Protein AF-A0A132TJV3-F1 (afdb_monomer)

Nearest PDB structures (foldseek):
  6ghc-assembly1_A  TM=5.822E-01  e=3.121E-03  Escherichia coli K-12

Foldseek 3Di:
DDDDDDDDDDPVVPVVCVVVVVPDDDLCQLADQDPVQVVVQCVVLVQWFPQCPQHNTHGFPDKAQLQPSVRGPGRDHNLRIHRHDPVLRCCLPPDPVNVVVSVVSVVVD

Sequence (109 aa):
MRKKPKKEIKPWRIDILKE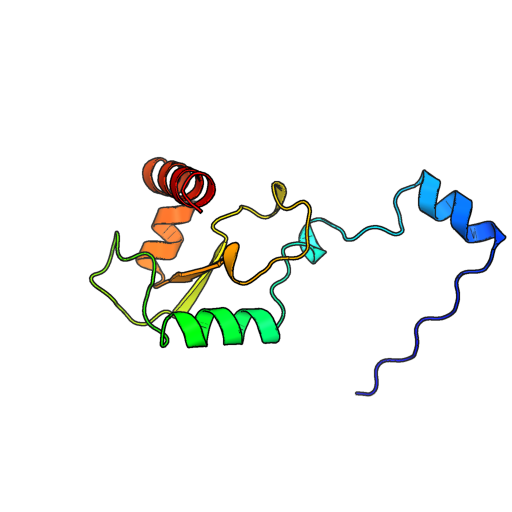HKRGGLTQRQMGDISDKVRKEVHARSGGICEVRIRCHGSPAVQQAHITGRPHLNHKTTADDLRDSCLACHNWLDETPEGIRYKRQLKEGA

Mean predicted aligned error: 7.43 Å

Radius of gyration: 17.78 Å; Cα contacts (8 Å, |Δi|>4): 134; chains: 1; bounding box: 26×33×54 Å

pLDDT: mean 87.55, std 11.04, range [45.59, 97.19]

Solvent-accessible surface area (backbone atoms only — not comparable to full-atom values): 6404 Å² total; per-residue (Å²): 134,86,79,77,79,81,78,83,79,57,75,87,50,51,60,60,30,58,75,70,55,70,78,60,78,50,60,72,60,21,53,41,78,47,72,67,39,54,49,51,32,36,63,75,42,73,45,24,20,66,70,51,80,71,44,94,52,48,63,34,79,45,72,37,63,49,58,49,48,93,76,55,90,53,65,56,50,46,87,38,40,39,31,14,25,68,66,40,39,49,39,40,73,75,33,75,66,27,48,51,49,34,52,50,63,63,76,76,108

Secondary structure (DSSP, 8-state):
-PPPPPPPPPHHHHHHHHHTTTTSPPHHHHT---HHHHHHHHHHHTTB-S--SSSSSPBP-EEEESS-GGG-SS---STTEEEE-HHHHHHHHH-HHHHHHHHHHHH--

Organism: NCBI:txid483937

Structure (mmCIF, N/CA/C/O backbone):
data_AF-A0A132TJV3-F1
#
_entry.id   AF-A0A132TJV3-F1
#
loop_
_atom_site.group_PDB
_atom_site.id
_atom_site.type_symbol
_atom_site.label_atom_id
_atom_site.label_alt_id
_atom_site.label_comp_id
_atom_site.label_asym_id
_atom_site.label_entity_id
_atom_site.label_seq_id
_atom_site.pdbx_PDB_ins_code
_atom_site.Cartn_x
_atom_site.Cartn_y
_atom_site.Cartn_z
_atom_site.occupancy
_atom_site.B_iso_or_equiv
_atom_site.auth_seq_id
_atom_site.auth_comp_id
_atom_site.auth_asym_id
_atom_site.auth_atom_id
_atom_site.pdbx_PDB_model_num
ATOM 1 N N . MET A 1 1 ? -8.453 -17.082 18.841 1.00 49.06 1 MET A N 1
ATOM 2 C CA . MET A 1 1 ? -8.285 -16.294 20.090 1.00 49.06 1 MET A CA 1
ATOM 3 C C . MET A 1 1 ? -9.370 -15.225 20.178 1.00 49.06 1 MET A C 1
ATOM 5 O O . MET A 1 1 ? -9.417 -14.354 19.318 1.00 49.06 1 MET A O 1
ATOM 9 N N . ARG A 1 2 ? -10.255 -15.278 21.183 1.00 58.56 2 ARG A N 1
ATOM 10 C CA . ARG A 1 2 ? -11.221 -14.197 21.459 1.00 58.56 2 ARG A CA 1
ATOM 11 C C . ARG A 1 2 ? -10.460 -12.971 21.981 1.00 58.56 2 ARG A C 1
ATOM 13 O O . ARG A 1 2 ? -9.764 -13.071 22.989 1.00 58.56 2 ARG A O 1
ATOM 20 N N . LYS A 1 3 ? -10.555 -11.827 21.294 1.00 61.22 3 LYS A N 1
ATOM 21 C CA . LYS A 1 3 ? -9.974 -10.564 21.779 1.00 61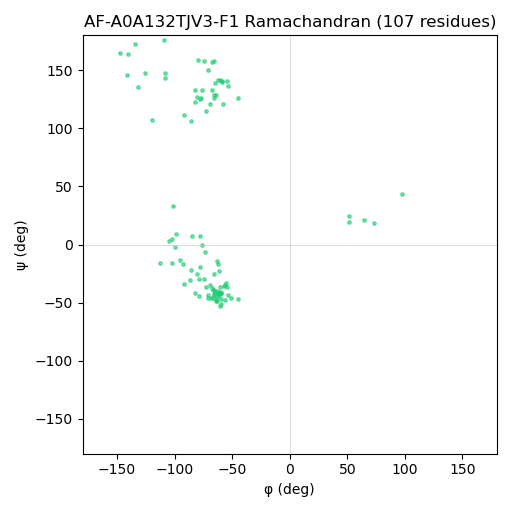.22 3 LYS A CA 1
ATOM 22 C C . LYS A 1 3 ? -10.726 -10.143 23.046 1.00 61.22 3 LYS A C 1
ATOM 24 O O . LYS A 1 3 ? -11.951 -10.066 23.022 1.00 61.22 3 LYS A O 1
ATOM 29 N N . LYS A 1 4 ? -10.005 -9.898 24.148 1.00 67.06 4 LYS A N 1
ATOM 30 C CA . LYS A 1 4 ? -10.607 -9.367 25.381 1.00 67.06 4 LYS A CA 1
ATOM 31 C C . LYS A 1 4 ? -11.269 -8.011 25.083 1.00 67.06 4 LYS A C 1
ATOM 33 O O . LYS A 1 4 ? -10.685 -7.225 24.330 1.00 67.06 4 LYS A O 1
ATOM 38 N N . PRO A 1 5 ? -12.450 -7.727 25.656 1.00 73.62 5 PRO A N 1
ATOM 39 C CA . PRO A 1 5 ? -13.098 -6.433 25.490 1.00 73.62 5 PRO A CA 1
ATOM 40 C C . PRO A 1 5 ? -12.194 -5.322 26.035 1.00 73.62 5 PRO A C 1
ATOM 42 O O . PRO A 1 5 ? -11.498 -5.501 27.041 1.00 73.62 5 PRO A O 1
ATOM 45 N N . LYS A 1 6 ? -12.169 -4.177 25.346 1.00 74.62 6 LYS A N 1
ATOM 46 C CA . LYS A 1 6 ? -11.453 -2.995 25.836 1.00 74.62 6 LYS A CA 1
ATOM 47 C C . LYS A 1 6 ? -12.127 -2.532 27.128 1.00 74.62 6 LYS A C 1
ATOM 49 O O . LYS A 1 6 ? -13.340 -2.366 27.152 1.00 74.62 6 LYS A O 1
ATOM 54 N N . LYS A 1 7 ? -11.341 -2.338 28.191 1.00 80.94 7 LYS A N 1
ATOM 55 C CA . LYS A 1 7 ? -11.836 -1.749 29.443 1.00 80.94 7 LYS A CA 1
ATOM 56 C C . LYS A 1 7 ? -12.263 -0.305 29.183 1.00 80.94 7 LYS A C 1
ATOM 58 O O . LYS A 1 7 ? -11.548 0.414 28.484 1.00 80.94 7 LYS A O 1
ATOM 63 N N . GLU A 1 8 ? -13.386 0.103 29.763 1.00 82.38 8 GLU A N 1
ATOM 64 C CA . GLU A 1 8 ? -13.837 1.492 29.711 1.00 82.38 8 GLU A CA 1
ATOM 65 C C . GLU A 1 8 ? -12.796 2.434 30.326 1.00 82.38 8 GLU A C 1
ATOM 67 O O . GLU A 1 8 ? -12.119 2.116 31.313 1.00 82.38 8 GLU A O 1
ATOM 72 N N . ILE A 1 9 ? -12.634 3.597 29.697 1.00 82.62 9 ILE A N 1
ATOM 73 C CA . ILE A 1 9 ? -11.708 4.629 30.153 1.00 82.62 9 ILE A CA 1
ATOM 74 C C . ILE A 1 9 ? -12.374 5.356 31.320 1.00 82.62 9 ILE A C 1
ATOM 76 O O . ILE A 1 9 ? -13.478 5.872 31.183 1.00 82.62 9 ILE A O 1
ATOM 80 N N . LYS A 1 10 ? -11.695 5.414 32.469 1.00 87.62 10 LYS A N 1
ATOM 81 C CA . LYS A 1 10 ? -12.192 6.160 33.632 1.00 87.62 10 LYS A CA 1
ATOM 82 C C . LYS A 1 10 ? -12.317 7.657 33.290 1.00 87.62 10 LYS A C 1
ATOM 84 O O . LYS A 1 10 ? -11.396 8.174 32.656 1.00 87.62 10 LYS A O 1
ATOM 89 N N . PRO A 1 11 ? -13.360 8.367 33.760 1.00 85.12 11 PRO A N 1
ATOM 90 C CA . PRO A 1 11 ? -13.624 9.763 33.388 1.00 85.12 11 PRO A CA 1
ATOM 91 C C . PRO A 1 11 ? -12.423 10.708 33.547 1.00 85.12 11 PRO A C 1
ATOM 93 O O . PRO A 1 11 ? -12.054 11.391 32.600 1.00 85.12 11 PRO A O 1
ATOM 96 N N . TRP A 1 12 ? -11.713 10.644 34.681 1.00 83.44 12 TRP A N 1
ATOM 97 C CA . TRP A 1 12 ? -10.527 11.473 34.970 1.00 83.44 12 TRP A CA 1
ATOM 98 C C . TRP A 1 12 ? -9.336 11.248 34.026 1.00 83.44 12 TRP A C 1
ATOM 100 O O . TRP A 1 12 ? -8.383 12.020 34.010 1.00 83.44 12 TRP A O 1
ATOM 110 N N . ARG A 1 13 ? -9.351 10.161 33.252 1.00 80.44 13 ARG A N 1
ATOM 111 C CA . ARG A 1 13 ? -8.285 9.818 32.309 1.00 80.44 13 ARG A CA 1
ATOM 112 C C . ARG A 1 13 ? -8.556 10.367 30.907 1.00 80.44 13 ARG A C 1
ATOM 114 O O . ARG A 1 13 ? -7.629 10.403 30.102 1.00 80.44 13 ARG A O 1
ATOM 121 N N . ILE A 1 14 ? -9.791 10.768 30.602 1.00 81.31 14 ILE A N 1
ATOM 122 C CA . ILE A 1 14 ? -10.190 11.239 29.269 1.00 81.31 14 ILE A CA 1
ATOM 123 C C . ILE A 1 14 ? -9.434 12.521 28.915 1.00 81.31 14 ILE A C 1
ATOM 125 O O . ILE A 1 14 ? -8.811 12.577 27.854 1.00 81.31 14 ILE A O 1
ATOM 129 N N . ASP A 1 15 ? -9.407 13.493 29.826 1.00 79.44 15 ASP A N 1
ATOM 130 C CA . ASP A 1 15 ? -8.768 14.792 29.588 1.00 79.44 15 ASP A CA 1
ATOM 131 C C . ASP A 1 15 ? -7.249 14.660 29.427 1.00 79.44 15 ASP A C 1
ATOM 133 O O . ASP A 1 15 ? -6.688 15.150 28.449 1.00 79.44 15 ASP A O 1
ATOM 137 N N . ILE A 1 16 ? -6.605 13.854 30.278 1.00 79.00 16 ILE A N 1
ATOM 138 C CA . ILE A 1 16 ? -5.168 13.537 30.185 1.00 79.00 16 ILE A CA 1
ATOM 139 C C . ILE A 1 16 ? -4.826 12.862 28.843 1.00 79.00 16 ILE A C 1
ATOM 141 O O . ILE A 1 16 ? -3.802 13.140 28.215 1.00 79.00 16 ILE A O 1
ATOM 145 N N . LEU A 1 17 ? -5.667 11.931 28.373 1.00 75.00 17 LEU A N 1
ATOM 146 C CA . LEU A 1 17 ? -5.451 11.259 27.085 1.00 75.00 17 LEU A CA 1
ATOM 147 C C . LEU A 1 17 ? -5.654 12.205 25.899 1.00 75.00 17 LEU A C 1
ATOM 149 O O . LEU A 1 17 ? -4.954 12.062 24.892 1.00 75.00 17 LEU A O 1
ATOM 153 N N . LYS A 1 18 ? -6.600 13.140 26.014 1.00 74.94 18 LYS A N 1
ATOM 154 C CA . LYS A 1 18 ? -6.890 14.159 25.005 1.00 74.94 18 LYS A CA 1
ATOM 155 C C . LYS A 1 18 ? -5.735 15.155 24.890 1.00 74.94 18 LYS A C 1
ATOM 157 O O . LYS A 1 18 ? -5.267 15.392 23.780 1.00 74.94 18 LYS A O 1
ATOM 162 N N . GLU A 1 19 ? -5.218 15.635 26.019 1.00 77.75 19 GLU A N 1
ATOM 163 C CA . GLU A 1 19 ? -4.077 16.556 26.102 1.00 77.75 19 GLU A CA 1
ATOM 164 C C . GLU A 1 19 ? -2.811 15.962 25.465 1.00 77.75 19 GLU A C 1
ATOM 166 O O . GLU A 1 19 ? -2.181 16.579 24.608 1.00 77.75 19 GLU A O 1
ATOM 171 N N . HIS A 1 20 ? -2.489 14.703 25.776 1.00 76.00 20 HIS A N 1
ATOM 172 C CA . HIS A 1 20 ? -1.324 14.022 25.202 1.00 76.00 20 HIS A CA 1
ATOM 173 C C . HIS A 1 20 ? -1.575 13.367 23.830 1.00 76.00 20 HIS A C 1
ATOM 175 O O . HIS A 1 20 ? -0.721 12.615 23.355 1.00 76.00 20 HIS A O 1
ATOM 181 N N . LYS A 1 21 ? -2.744 13.579 23.202 1.00 68.06 21 LYS A N 1
ATOM 182 C CA . LYS A 1 21 ? -3.160 12.930 21.938 1.00 68.06 21 LYS A CA 1
ATOM 183 C C . LYS A 1 21 ? -3.041 11.392 21.950 1.00 68.06 21 LYS A C 1
ATOM 185 O O . LYS A 1 21 ? -2.957 10.750 20.905 1.00 68.06 21 LYS A O 1
ATOM 190 N N . ARG A 1 22 ? -3.081 10.771 23.134 1.00 70.00 22 ARG A N 1
ATOM 191 C CA . ARG A 1 22 ? -2.875 9.324 23.355 1.00 70.00 22 ARG A CA 1
ATOM 192 C C . ARG A 1 22 ? -4.087 8.460 22.970 1.00 70.00 22 ARG A C 1
ATOM 194 O O . ARG A 1 22 ? -4.029 7.243 23.114 1.00 70.00 22 ARG A O 1
ATOM 201 N N . GLY A 1 23 ? -5.177 9.073 22.500 1.00 68.75 23 GLY A N 1
ATOM 202 C CA . GLY A 1 23 ? -6.373 8.386 21.992 1.00 68.75 23 GLY A CA 1
ATOM 203 C C . GLY A 1 23 ? -6.418 8.197 20.470 1.00 68.75 23 GLY A C 1
ATOM 204 O O . GLY A 1 23 ? -7.246 7.429 19.985 1.00 68.75 23 GLY A O 1
ATOM 205 N N . GLY A 1 24 ? -5.552 8.884 19.716 1.00 75.19 24 GLY A N 1
ATOM 206 C CA . GLY A 1 24 ? -5.530 8.822 18.252 1.00 75.19 24 GLY A CA 1
ATOM 207 C C . GLY A 1 24 ? -4.832 7.576 17.707 1.00 75.19 24 GLY A C 1
ATOM 208 O O . GLY A 1 24 ? -4.012 6.952 18.384 1.00 75.19 24 GLY A O 1
ATOM 209 N N . LEU A 1 25 ? -5.132 7.220 16.454 1.00 83.75 25 LEU A N 1
ATOM 210 C CA . LEU A 1 25 ? -4.326 6.236 15.734 1.00 83.75 25 LEU A CA 1
ATOM 211 C C . LEU A 1 25 ? -2.939 6.826 15.466 1.00 83.75 25 LEU A C 1
ATOM 213 O O . LEU A 1 25 ? -2.801 7.952 14.998 1.00 83.75 25 LEU A O 1
ATOM 217 N N . THR A 1 26 ? -1.901 6.047 15.740 1.00 87.38 26 THR A N 1
ATOM 218 C CA . THR A 1 26 ? -0.547 6.383 15.289 1.00 87.38 26 THR A CA 1
ATOM 219 C C . THR A 1 26 ? -0.455 6.293 13.766 1.00 87.38 26 THR A C 1
ATOM 221 O O . THR A 1 26 ? -1.183 5.520 13.145 1.00 87.38 26 THR A O 1
ATOM 224 N N . GLN A 1 27 ? 0.505 6.990 13.157 1.00 87.44 27 GLN A N 1
ATOM 225 C CA . GLN A 1 27 ? 0.759 6.906 11.710 1.00 87.44 27 GLN A CA 1
ATOM 226 C C . GLN A 1 27 ? 0.999 5.463 11.231 1.00 87.44 27 GLN A C 1
ATOM 228 O O . GLN A 1 27 ? 0.505 5.046 10.185 1.00 87.44 27 GLN A O 1
ATOM 233 N N . ARG A 1 28 ? 1.668 4.636 12.050 1.00 87.50 28 ARG A N 1
ATOM 234 C CA . ARG A 1 28 ? 1.818 3.195 11.792 1.00 87.50 28 ARG A CA 1
ATOM 235 C C . ARG A 1 28 ? 0.475 2.463 11.725 1.00 87.50 28 ARG A C 1
ATOM 237 O O . ARG A 1 28 ? 0.325 1.589 10.883 1.00 87.50 28 ARG A O 1
ATOM 244 N N . GLN A 1 29 ? -0.468 2.798 12.605 1.00 89.56 29 GLN A N 1
ATOM 245 C CA . GLN A 1 29 ? -1.803 2.191 12.647 1.00 89.56 29 GLN A CA 1
ATOM 246 C C . GLN A 1 29 ? -2.753 2.757 11.583 1.00 89.56 29 GLN A C 1
ATOM 248 O O . GLN A 1 29 ? -3.645 2.041 11.137 1.00 89.56 29 GLN A O 1
ATOM 253 N N . MET A 1 30 ? -2.588 4.022 11.188 1.00 91.44 30 MET A N 1
ATOM 254 C CA . MET A 1 30 ? -3.330 4.632 10.078 1.00 91.44 30 MET A CA 1
ATOM 255 C C . MET A 1 30 ? -2.939 3.982 8.750 1.00 91.44 30 MET A C 1
ATOM 257 O O . MET A 1 30 ? -3.806 3.558 7.989 1.00 91.44 30 MET A O 1
ATOM 261 N N . GLY A 1 31 ? -1.636 3.808 8.521 1.00 90.81 31 GLY A N 1
ATOM 262 C CA . GLY A 1 31 ? -1.102 3.140 7.336 1.00 90.81 31 GLY A CA 1
ATOM 263 C C . GLY A 1 31 ? -1.167 1.609 7.360 1.00 90.81 31 GLY A C 1
ATOM 264 O O . GLY A 1 31 ? -0.516 0.972 6.533 1.00 90.81 31 GLY A O 1
ATOM 265 N N . ASP A 1 32 ? -1.816 1.005 8.355 1.00 93.06 32 ASP A N 1
ATOM 266 C CA . ASP A 1 32 ? -1.965 -0.447 8.454 1.00 93.06 32 ASP A CA 1
ATOM 267 C C . ASP A 1 32 ? -3.099 -0.929 7.542 1.00 93.06 32 ASP A C 1
ATOM 269 O O . ASP A 1 32 ? -4.225 -0.427 7.618 1.00 93.06 32 ASP A O 1
ATOM 273 N N . ILE A 1 33 ? -2.805 -1.909 6.686 1.00 93.44 33 ILE A N 1
ATOM 274 C CA . ILE A 1 33 ? -3.758 -2.418 5.698 1.00 93.44 33 ILE A CA 1
ATOM 275 C C . ILE A 1 33 ? -4.516 -3.598 6.303 1.00 93.44 33 ILE A C 1
ATOM 277 O O . ILE A 1 33 ? -3.951 -4.672 6.512 1.00 93.44 33 ILE A O 1
ATOM 281 N N . SER A 1 34 ? -5.810 -3.407 6.553 1.00 94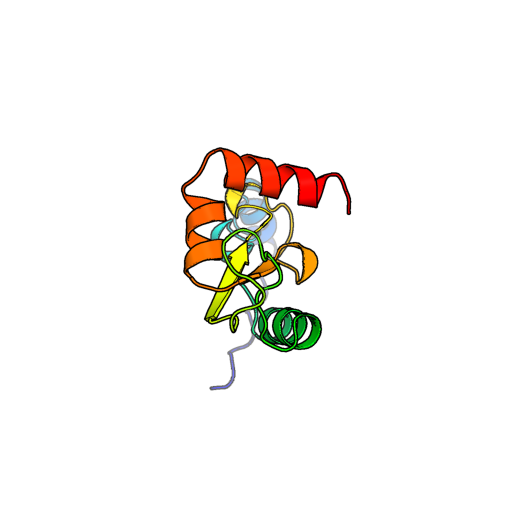.31 34 SER A N 1
ATOM 282 C CA . SER A 1 34 ? -6.673 -4.485 7.048 1.00 94.31 34 SER A CA 1
ATOM 283 C C . SER A 1 34 ? -6.948 -5.542 5.975 1.00 94.31 34 SER A C 1
ATOM 285 O O . SER A 1 34 ? -7.059 -5.205 4.799 1.00 94.31 34 SER A O 1
ATOM 287 N N . ASP A 1 35 ? -7.168 -6.797 6.376 1.00 95.81 35 ASP A N 1
ATOM 288 C CA . ASP A 1 35 ? -7.473 -7.900 5.446 1.00 95.81 35 ASP A CA 1
ATOM 289 C C . ASP A 1 35 ? -8.682 -7.619 4.547 1.00 95.81 35 ASP A C 1
ATOM 291 O O . ASP A 1 35 ? -8.709 -8.045 3.395 1.00 95.81 35 ASP A O 1
ATOM 295 N N . LYS A 1 36 ? -9.675 -6.877 5.057 1.00 95.81 36 LYS A N 1
ATOM 296 C CA . LYS A 1 36 ? -10.828 -6.434 4.265 1.00 95.81 36 LYS A CA 1
ATOM 297 C C . LYS A 1 36 ? -10.371 -5.575 3.084 1.00 95.81 36 LYS A C 1
ATOM 299 O O . LYS A 1 36 ? -10.719 -5.876 1.951 1.00 95.81 36 LYS A O 1
ATOM 304 N N . VAL A 1 37 ? -9.549 -4.564 3.363 1.00 96.19 37 VAL A N 1
ATOM 305 C CA . VAL A 1 37 ? -9.007 -3.653 2.346 1.00 96.19 37 VAL A CA 1
ATOM 306 C C . VAL A 1 37 ? -8.093 -4.405 1.377 1.00 96.19 37 VAL A C 1
ATOM 308 O O . VAL A 1 37 ? -8.193 -4.202 0.174 1.00 96.19 37 VAL A O 1
ATOM 311 N N . ARG A 1 38 ? -7.256 -5.333 1.869 1.00 95.81 38 ARG A N 1
ATOM 312 C CA . ARG A 1 38 ? -6.405 -6.160 0.994 1.00 95.81 38 ARG A CA 1
ATOM 313 C C . ARG A 1 38 ? -7.227 -6.915 -0.046 1.00 95.81 38 ARG A C 1
ATOM 315 O O . ARG A 1 38 ? -6.890 -6.883 -1.224 1.00 95.81 38 ARG A O 1
ATOM 322 N N . LYS A 1 39 ? -8.306 -7.569 0.400 1.00 96.38 39 LYS A N 1
ATOM 323 C CA . LYS A 1 39 ? -9.222 -8.328 -0.461 1.00 96.38 39 LYS A CA 1
ATOM 324 C C . LYS A 1 39 ? -9.970 -7.434 -1.439 1.00 96.38 39 LYS A C 1
ATOM 326 O O . LYS A 1 39 ? -10.163 -7.835 -2.575 1.00 96.38 39 LYS A O 1
ATOM 331 N N . GLU A 1 40 ? -10.378 -6.249 -1.004 1.00 97.12 40 GLU A N 1
ATOM 332 C CA . GLU A 1 40 ? -11.080 -5.278 -1.843 1.00 97.12 40 GLU A C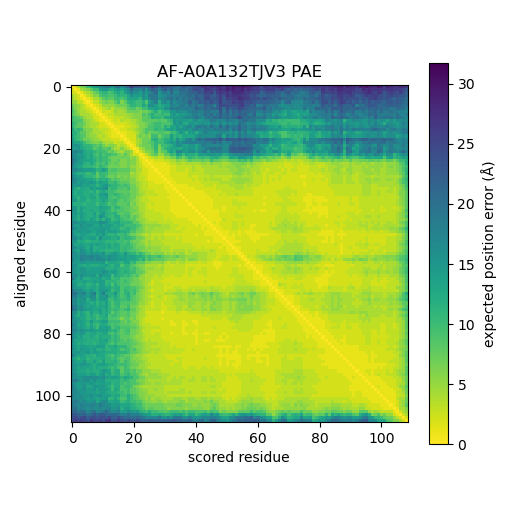A 1
ATOM 333 C C . GLU A 1 40 ? -10.207 -4.801 -3.009 1.00 97.12 40 GLU A C 1
ATOM 335 O O . GLU A 1 40 ? -10.623 -4.876 -4.162 1.00 97.12 40 GLU A O 1
ATOM 340 N N . VAL A 1 41 ? -8.960 -4.417 -2.723 1.00 96.62 41 VAL A N 1
ATOM 341 C CA . VAL A 1 41 ? -7.975 -4.035 -3.748 1.00 96.62 41 VAL A CA 1
ATOM 342 C C . VAL A 1 41 ? -7.697 -5.205 -4.696 1.00 96.62 41 VAL A C 1
ATOM 344 O O . VAL A 1 41 ? -7.700 -5.023 -5.909 1.00 96.62 41 VAL A O 1
ATOM 347 N N . HIS A 1 42 ? -7.521 -6.414 -4.158 1.00 96.19 42 HIS A N 1
ATOM 348 C CA . HIS A 1 42 ? -7.242 -7.597 -4.970 1.00 96.19 42 HIS A CA 1
ATOM 349 C C . HIS A 1 42 ? -8.423 -8.015 -5.859 1.00 96.19 42 HIS A C 1
ATOM 351 O O . HIS A 1 42 ? -8.240 -8.431 -7.000 1.00 96.19 42 HIS A O 1
ATOM 357 N N . ALA A 1 43 ? -9.652 -7.880 -5.356 1.00 96.38 43 ALA A N 1
ATOM 358 C CA . ALA A 1 43 ? -10.861 -8.131 -6.131 1.00 96.38 43 ALA A CA 1
ATOM 359 C C . ALA A 1 43 ? -11.031 -7.099 -7.254 1.00 96.38 43 ALA A C 1
ATOM 361 O O . ALA A 1 43 ? -11.402 -7.470 -8.364 1.00 96.38 43 ALA A O 1
ATOM 362 N N . ARG A 1 44 ? -10.713 -5.824 -6.985 1.00 95.69 44 ARG A N 1
ATOM 363 C CA . ARG A 1 44 ? -10.721 -4.754 -7.993 1.00 95.69 44 ARG A CA 1
ATOM 364 C C . ARG A 1 44 ? -9.699 -5.010 -9.099 1.00 95.69 44 ARG A C 1
ATOM 366 O O . ARG A 1 44 ? -10.011 -4.840 -10.272 1.00 95.69 44 ARG A O 1
ATOM 373 N N . SER A 1 45 ? -8.490 -5.416 -8.725 1.00 94.31 45 SER A N 1
ATOM 374 C CA . SER A 1 45 ? -7.384 -5.633 -9.659 1.00 94.31 45 SER A CA 1
ATOM 375 C C . SER A 1 45 ? -7.483 -6.957 -10.429 1.00 94.31 45 SER A C 1
ATOM 377 O O . SER A 1 45 ? -6.807 -7.133 -11.444 1.00 94.31 45 SER A O 1
ATOM 379 N N . GLY A 1 46 ? -8.269 -7.917 -9.925 1.00 95.75 46 GLY A N 1
ATOM 380 C CA . GLY A 1 46 ? -8.260 -9.302 -10.400 1.00 95.75 46 GLY A CA 1
ATOM 381 C C . GLY A 1 46 ? -6.924 -10.013 -10.151 1.00 95.75 46 GLY A C 1
ATOM 382 O O . GLY A 1 46 ? -6.590 -10.961 -10.857 1.00 95.75 46 GLY A O 1
ATOM 383 N N . GLY A 1 47 ? -6.123 -9.522 -9.200 1.00 94.88 47 GLY A N 1
ATOM 384 C CA . GLY A 1 47 ? -4.770 -10.005 -8.928 1.00 94.88 47 GLY A CA 1
ATOM 385 C C . GLY A 1 47 ? -3.723 -9.612 -9.965 1.00 94.88 47 GLY A C 1
ATOM 386 O O . GLY A 1 47 ? -2.645 -10.206 -10.008 1.00 94.88 47 GLY A O 1
ATOM 387 N N . ILE A 1 48 ? -4.006 -8.602 -10.785 1.00 97.19 48 ILE A N 1
ATOM 388 C CA . ILE A 1 48 ? -3.088 -8.075 -11.794 1.00 97.19 48 ILE A CA 1
ATOM 389 C C . ILE A 1 48 ? -2.568 -6.705 -11.366 1.00 97.19 48 ILE A C 1
ATOM 391 O O . ILE A 1 48 ? -3.260 -5.926 -10.721 1.00 97.19 48 ILE A O 1
ATOM 395 N N . CYS A 1 49 ? -1.329 -6.384 -11.733 1.00 96.94 49 CYS A N 1
ATOM 396 C CA . CYS A 1 49 ? -0.750 -5.079 -11.461 1.00 96.94 49 CYS A CA 1
ATOM 397 C C . CYS A 1 49 ? -1.596 -3.956 -12.091 1.00 96.94 49 CYS A C 1
ATOM 399 O O . CYS A 1 49 ? -1.764 -3.892 -13.313 1.00 96.94 49 CYS A O 1
ATOM 401 N N . GLU A 1 50 ? -2.080 -3.047 -11.244 1.00 94.81 50 GLU A N 1
ATOM 402 C CA . GLU A 1 50 ? -2.872 -1.874 -11.630 1.00 94.81 50 GLU A CA 1
ATOM 403 C C . GLU A 1 50 ? -1.982 -0.729 -12.140 1.00 94.81 50 GLU A C 1
ATOM 405 O O . GLU A 1 50 ? -2.423 0.090 -12.936 1.00 94.81 50 GLU A O 1
ATOM 410 N N . VAL A 1 51 ? -0.713 -0.684 -11.717 1.00 92.88 51 VAL A N 1
ATOM 411 C CA . VAL A 1 51 ? 0.227 0.406 -12.041 1.00 92.88 51 VAL A CA 1
ATOM 412 C C . VAL A 1 51 ? 0.663 0.376 -13.508 1.00 92.88 51 VAL A C 1
ATOM 414 O O . VAL A 1 51 ? 0.694 1.411 -14.158 1.00 92.88 51 VAL A O 1
ATOM 417 N N . ARG A 1 52 ? 1.028 -0.800 -14.036 1.00 93.31 52 ARG A N 1
ATOM 418 C CA . ARG A 1 52 ? 1.364 -1.041 -15.461 1.00 93.31 52 ARG A CA 1
ATOM 419 C C . ARG A 1 52 ? 2.411 -0.110 -16.107 1.00 93.31 52 ARG A C 1
ATOM 421 O O . ARG A 1 52 ? 2.514 -0.056 -17.325 1.00 93.31 52 ARG A O 1
ATOM 428 N N . ILE A 1 53 ? 3.230 0.586 -15.315 1.00 94.62 53 ILE A N 1
ATOM 429 C CA . ILE A 1 53 ? 4.304 1.450 -15.839 1.00 94.62 53 ILE A CA 1
ATOM 430 C C . ILE A 1 53 ? 5.565 0.648 -16.181 1.00 94.62 53 ILE A C 1
ATOM 432 O O . ILE A 1 53 ? 6.215 0.885 -17.195 1.00 94.62 53 ILE A O 1
ATOM 436 N N . ARG A 1 54 ? 5.933 -0.311 -15.326 1.00 95.00 54 ARG A N 1
ATOM 437 C CA . ARG A 1 54 ? 7.118 -1.170 -15.510 1.00 95.00 54 ARG A CA 1
ATOM 438 C C . ARG A 1 54 ? 6.768 -2.588 -15.956 1.00 95.00 54 ARG A C 1
ATOM 440 O O . ARG A 1 54 ? 7.652 -3.431 -16.052 1.00 95.00 54 ARG A O 1
ATOM 447 N N . CYS A 1 55 ? 5.487 -2.862 -16.187 1.00 94.88 55 CYS A N 1
ATOM 448 C CA . CYS A 1 55 ? 4.996 -4.151 -16.659 1.00 94.88 55 CYS A CA 1
ATOM 449 C C . CYS A 1 55 ? 3.765 -3.964 -17.552 1.00 94.88 55 CYS A C 1
ATOM 451 O O . CYS A 1 55 ? 3.109 -2.931 -17.488 1.00 94.88 55 CYS A O 1
ATOM 453 N N . HIS A 1 56 ? 3.392 -4.999 -18.303 1.00 92.50 56 HIS A N 1
ATOM 454 C CA . HIS A 1 56 ? 2.200 -4.998 -19.160 1.00 92.50 56 HIS A CA 1
ATOM 455 C C . HIS A 1 56 ? 1.011 -5.749 -18.532 1.00 92.50 56 HIS A C 1
ATOM 457 O O . HIS A 1 56 ? 0.228 -6.376 -19.235 1.00 92.50 56 HIS A O 1
ATOM 463 N N . GLY A 1 57 ? 0.878 -5.703 -17.201 1.00 89.69 57 GLY A N 1
ATOM 464 C CA . GLY A 1 57 ? -0.161 -6.445 -16.470 1.00 89.69 57 GLY A CA 1
ATOM 465 C C . GLY A 1 57 ? 0.331 -7.769 -15.885 1.00 89.69 57 GLY A C 1
ATOM 466 O O . GLY A 1 57 ? -0.348 -8.786 -15.969 1.00 89.69 57 GLY A O 1
ATOM 467 N N . SER A 1 58 ? 1.519 -7.765 -15.282 1.00 95.31 58 SER A N 1
ATOM 468 C CA . SER A 1 58 ? 2.014 -8.914 -14.518 1.00 95.31 58 SER A CA 1
ATOM 469 C C . SER A 1 58 ? 1.165 -9.169 -13.262 1.00 95.31 58 SER A C 1
ATOM 471 O O . SER A 1 58 ? 0.544 -8.227 -12.759 1.00 95.31 58 SER A O 1
ATOM 473 N N . PRO A 1 59 ? 1.179 -10.394 -12.704 1.00 96.56 59 PRO A N 1
ATOM 474 C CA . PRO A 1 59 ? 0.521 -10.688 -11.433 1.00 96.56 59 PRO A CA 1
ATOM 475 C C . PRO A 1 59 ? 0.960 -9.733 -10.317 1.00 96.56 59 PRO A C 1
ATOM 477 O O . PRO A 1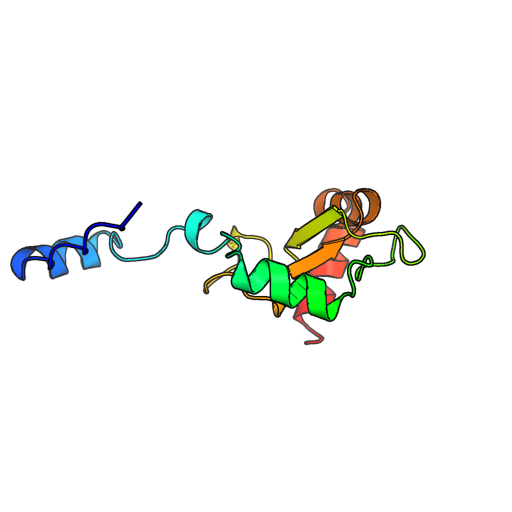 59 ? 2.148 -9.419 -10.170 1.00 96.56 59 PRO A O 1
ATOM 480 N N . ALA A 1 60 ? -0.006 -9.258 -9.538 1.00 96.00 60 ALA A N 1
ATOM 481 C CA . ALA A 1 60 ? 0.250 -8.437 -8.368 1.00 96.00 60 ALA A CA 1
ATOM 482 C C . ALA 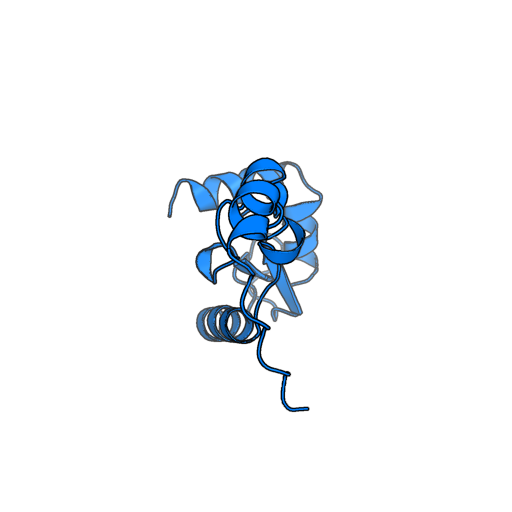A 1 60 ? 0.736 -9.319 -7.214 1.00 96.00 60 ALA A C 1
ATOM 484 O O . ALA A 1 60 ? 0.084 -10.288 -6.833 1.00 96.00 60 ALA A O 1
ATOM 485 N N . VAL A 1 61 ? 1.890 -8.965 -6.653 1.00 95.44 61 VAL A N 1
ATOM 486 C CA . VAL A 1 61 ? 2.489 -9.669 -5.506 1.00 95.44 61 VAL A CA 1
ATOM 487 C C . VAL A 1 61 ? 2.499 -8.804 -4.248 1.00 95.44 61 VAL A C 1
ATOM 489 O O . VAL A 1 61 ? 2.688 -9.308 -3.144 1.00 95.44 61 VAL A O 1
ATOM 492 N N . GLN A 1 62 ? 2.302 -7.494 -4.407 1.00 95.25 62 GLN A N 1
ATOM 493 C CA . GLN A 1 62 ? 2.343 -6.501 -3.341 1.00 95.25 62 GLN A CA 1
ATOM 494 C C . GLN A 1 62 ? 1.249 -5.449 -3.534 1.00 95.25 62 GLN A C 1
ATOM 496 O O . GLN A 1 62 ? 0.675 -5.311 -4.612 1.00 95.25 62 GLN A O 1
ATOM 501 N N . GLN A 1 63 ? 0.975 -4.688 -2.476 1.00 94.88 63 GLN A N 1
ATOM 502 C CA . GLN A 1 63 ? -0.001 -3.598 -2.485 1.00 94.88 63 GLN A CA 1
ATOM 503 C C . GLN A 1 63 ? 0.734 -2.312 -2.141 1.00 94.88 63 GLN A C 1
ATOM 505 O O . GLN A 1 63 ? 1.157 -2.135 -0.999 1.00 94.88 63 GLN A O 1
ATOM 510 N N . ALA A 1 64 ? 0.916 -1.460 -3.146 1.00 94.25 64 ALA A N 1
ATOM 511 C CA . ALA A 1 64 ? 1.652 -0.215 -3.023 1.00 94.25 64 ALA A CA 1
ATOM 512 C C . ALA A 1 64 ? 0.748 0.874 -2.447 1.00 94.25 64 ALA A C 1
ATOM 514 O O . ALA A 1 64 ? -0.366 1.082 -2.935 1.00 94.25 64 ALA A O 1
ATOM 515 N N . HIS A 1 65 ? 1.248 1.604 -1.451 1.00 92.69 65 HIS A N 1
ATOM 516 C CA . HIS A 1 65 ? 0.628 2.842 -0.983 1.00 92.69 65 HIS A CA 1
ATOM 517 C C . HIS A 1 65 ? 0.847 3.956 -2.007 1.00 92.69 65 HIS A C 1
ATOM 519 O O . HIS A 1 65 ? 1.973 4.407 -2.221 1.00 92.69 65 HIS A O 1
ATOM 525 N N . ILE A 1 66 ? -0.239 4.440 -2.604 1.00 92.62 66 ILE A N 1
ATOM 526 C CA . ILE A 1 66 ? -0.212 5.624 -3.470 1.00 92.62 66 ILE A CA 1
ATOM 527 C C . ILE A 1 66 ? -0.166 6.885 -2.605 1.00 92.62 66 ILE A C 1
ATOM 529 O O . ILE A 1 66 ? 0.673 7.762 -2.813 1.00 92.62 66 ILE A O 1
ATOM 533 N N . THR A 1 67 ? -0.988 6.930 -1.554 1.00 87.62 67 THR A N 1
ATOM 534 C CA . THR A 1 67 ? -0.840 7.919 -0.485 1.00 87.62 67 THR A CA 1
ATOM 535 C C . THR A 1 67 ? 0.156 7.385 0.536 1.00 87.62 67 THR A C 1
ATOM 537 O O . THR A 1 67 ? -0.148 6.473 1.305 1.00 87.62 67 THR A O 1
ATOM 540 N N . GLY A 1 68 ? 1.365 7.951 0.546 1.00 83.88 68 GLY A N 1
ATOM 541 C CA . GLY A 1 68 ? 2.395 7.571 1.511 1.00 83.88 68 GLY A CA 1
ATOM 542 C C . GLY A 1 68 ? 1.887 7.683 2.950 1.00 83.88 68 GLY A C 1
ATOM 543 O O . GLY A 1 68 ? 1.192 8.640 3.292 1.00 83.88 68 GLY A O 1
ATOM 544 N N . ARG A 1 69 ? 2.267 6.721 3.801 1.00 85.38 69 ARG A N 1
ATOM 545 C CA . ARG A 1 69 ? 1.790 6.613 5.190 1.00 85.38 69 ARG A CA 1
ATOM 546 C C . ARG A 1 69 ? 1.794 7.948 5.959 1.00 85.38 69 ARG A C 1
ATOM 548 O O . ARG A 1 69 ? 0.751 8.240 6.523 1.00 85.38 69 ARG A O 1
ATOM 555 N N . PRO A 1 70 ? 2.859 8.781 5.944 1.00 85.50 70 PRO A N 1
ATOM 556 C CA . PRO A 1 70 ? 2.889 10.053 6.682 1.00 85.50 70 PRO A CA 1
ATOM 557 C C . PRO A 1 70 ? 1.844 11.090 6.248 1.00 85.50 70 PRO A C 1
ATOM 559 O O . PRO A 1 70 ? 1.618 12.061 6.962 1.00 85.50 70 PRO A O 1
ATOM 562 N N . HIS A 1 71 ? 1.245 10.914 5.069 1.00 86.44 71 HIS A N 1
ATOM 563 C CA . HIS A 1 71 ? 0.264 11.825 4.482 1.00 86.44 71 HIS A CA 1
ATOM 564 C C . HIS A 1 71 ? -1.177 11.319 4.629 1.00 86.44 71 HIS A C 1
ATOM 566 O O . HIS A 1 71 ? -2.097 11.934 4.088 1.00 86.44 71 HIS A O 1
ATOM 572 N N . LEU A 1 72 ? -1.376 10.200 5.335 1.00 88.25 72 LEU A N 1
ATOM 573 C CA . LEU A 1 72 ? -2.695 9.685 5.669 1.00 88.25 72 LEU A CA 1
ATOM 574 C C . LEU A 1 72 ? -3.242 10.417 6.897 1.00 88.25 72 LEU A C 1
ATOM 576 O O . LEU A 1 72 ? -2.660 10.380 7.984 1.00 88.25 72 LEU A O 1
ATOM 580 N N . ASN A 1 73 ? -4.409 11.033 6.717 1.00 88.31 73 ASN A N 1
ATOM 581 C CA . ASN A 1 73 ? -5.201 11.627 7.799 1.00 88.31 73 ASN A CA 1
ATOM 582 C C . ASN A 1 73 ? -6.344 10.700 8.249 1.00 88.31 73 ASN A C 1
ATOM 584 O O . ASN A 1 73 ? -7.088 11.009 9.178 1.00 88.31 73 ASN A O 1
ATOM 588 N N . HIS A 1 74 ? -6.473 9.550 7.591 1.00 89.81 74 HIS A N 1
ATOM 589 C CA . HIS A 1 74 ? -7.491 8.535 7.808 1.00 89.81 74 HIS A CA 1
ATOM 590 C C . HIS A 1 74 ? -6.852 7.143 7.835 1.00 89.81 74 HIS A C 1
ATOM 592 O O . HIS A 1 74 ? -5.657 6.967 7.596 1.00 89.81 74 HIS A O 1
ATOM 598 N N . LYS A 1 75 ? -7.645 6.126 8.178 1.00 92.38 75 LYS A N 1
ATOM 599 C CA . LYS A 1 75 ? -7.182 4.740 8.108 1.00 92.38 75 LYS A CA 1
ATOM 600 C C . LYS A 1 75 ? -7.165 4.283 6.652 1.00 92.38 75 LYS A C 1
ATOM 602 O O . LYS A 1 75 ? -8.166 4.469 5.977 1.00 92.38 75 LYS A O 1
ATOM 607 N N . THR A 1 76 ? -6.068 3.659 6.225 1.00 93.88 76 THR A N 1
ATOM 608 C CA . THR A 1 76 ? -5.845 3.211 4.838 1.00 93.88 76 THR A CA 1
ATOM 609 C C . THR A 1 76 ? -7.076 2.519 4.259 1.00 93.88 76 THR A C 1
ATOM 611 O O . THR A 1 76 ? -7.578 1.550 4.840 1.00 93.88 76 THR A O 1
ATOM 614 N N . THR A 1 77 ? -7.520 3.008 3.107 1.00 94.19 77 THR A N 1
ATOM 615 C CA . THR A 1 77 ? -8.642 2.468 2.333 1.00 94.19 77 THR A CA 1
ATOM 616 C C . THR A 1 77 ? -8.150 1.805 1.047 1.00 94.19 77 THR A C 1
ATOM 618 O O . THR A 1 77 ? -6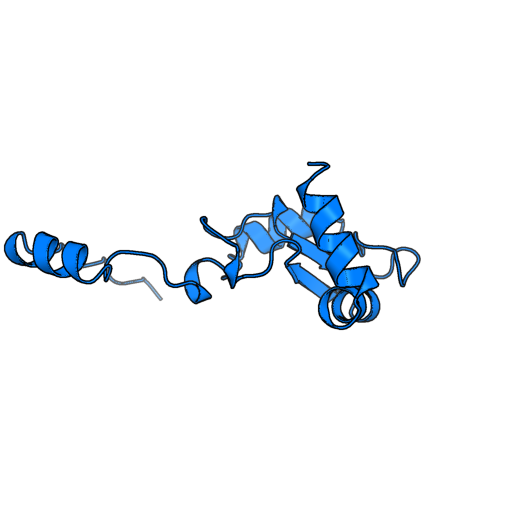.953 1.809 0.754 1.00 94.19 77 THR A O 1
ATOM 621 N N . ALA A 1 78 ? -9.063 1.205 0.281 1.00 94.06 78 ALA A N 1
ATOM 622 C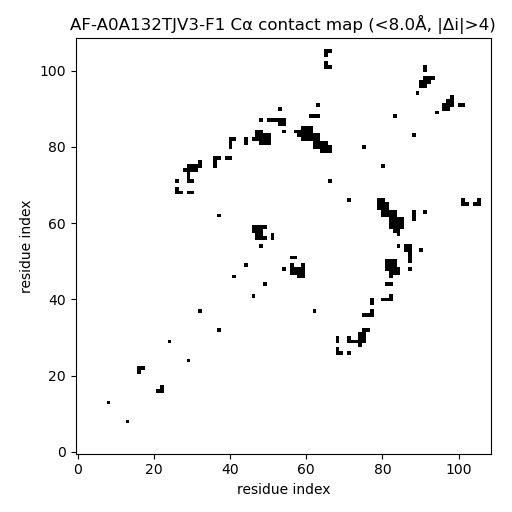 CA . ALA A 1 78 ? -8.722 0.612 -1.008 1.00 94.06 78 ALA A CA 1
ATOM 623 C C . ALA A 1 78 ? -8.272 1.662 -2.040 1.00 94.06 78 ALA A C 1
ATOM 625 O O . ALA A 1 78 ? -7.507 1.331 -2.948 1.00 94.06 78 ALA A O 1
ATOM 626 N N . ASP A 1 79 ? -8.695 2.918 -1.897 1.00 91.44 79 ASP A N 1
ATOM 627 C CA . ASP A 1 79 ? -8.336 4.000 -2.818 1.00 91.44 79 ASP A CA 1
ATOM 628 C C . ASP A 1 79 ? -6.892 4.464 -2.629 1.00 91.44 79 ASP A C 1
ATOM 630 O O . ASP A 1 79 ? -6.225 4.812 -3.603 1.00 91.44 79 ASP A O 1
ATOM 634 N N . ASP A 1 80 ? -6.370 4.343 -1.406 1.00 92.88 80 ASP A N 1
ATOM 635 C CA . ASP A 1 80 ? -4.979 4.656 -1.061 1.00 92.88 80 ASP A CA 1
ATOM 636 C C . ASP A 1 80 ? -3.972 3.608 -1.567 1.00 92.88 80 ASP A C 1
ATOM 638 O O . ASP A 1 80 ? -2.759 3.794 -1.422 1.00 92.88 80 ASP A O 1
ATOM 642 N N . LEU A 1 81 ? -4.455 2.492 -2.121 1.00 94.44 81 LEU A N 1
ATOM 643 C CA . LEU A 1 81 ? -3.657 1.321 -2.469 1.00 94.44 81 LEU A CA 1
ATOM 644 C C . LEU A 1 81 ? -3.838 0.911 -3.923 1.00 94.44 81 LEU A C 1
ATOM 646 O O . LEU A 1 81 ? -4.930 1.008 -4.486 1.00 94.44 81 LEU A O 1
ATOM 650 N N . ARG A 1 82 ? -2.773 0.369 -4.510 1.00 94.56 82 ARG A N 1
ATOM 651 C CA . ARG A 1 82 ? -2.830 -0.325 -5.798 1.00 94.56 82 ARG A CA 1
ATOM 652 C C . ARG A 1 82 ? -2.109 -1.658 -5.731 1.00 94.56 82 ARG A C 1
ATOM 654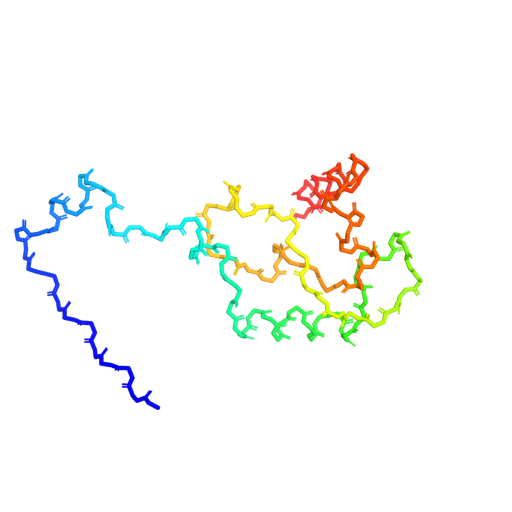 O O . ARG A 1 82 ? -0.992 -1.751 -5.217 1.00 94.56 82 ARG A O 1
ATOM 661 N N . ASP A 1 83 ? -2.735 -2.681 -6.290 1.00 97.00 83 ASP A N 1
ATOM 662 C CA . ASP A 1 83 ? -2.090 -3.971 -6.501 1.00 97.00 83 ASP A CA 1
ATOM 663 C C . ASP A 1 83 ? -0.958 -3.799 -7.523 1.00 97.00 83 ASP A C 1
ATOM 665 O O . ASP A 1 83 ? -1.119 -3.211 -8.597 1.00 97.00 83 ASP A O 1
ATOM 669 N N . SER A 1 84 ? 0.234 -4.271 -7.178 1.00 96.75 84 SER A N 1
ATOM 670 C CA . SER A 1 84 ? 1.435 -4.047 -7.973 1.00 96.75 84 SER A CA 1
ATOM 671 C C . SER A 1 84 ? 2.350 -5.262 -8.011 1.00 96.75 84 SER A C 1
ATOM 673 O O . SER A 1 84 ? 2.462 -6.045 -7.063 1.00 96.75 84 SER A O 1
ATOM 675 N N . CYS A 1 85 ? 3.012 -5.432 -9.154 1.00 96.94 85 CYS A N 1
ATOM 676 C CA . CYS A 1 85 ? 4.169 -6.307 -9.241 1.00 96.94 85 CYS A CA 1
ATOM 677 C C . CYS A 1 85 ? 5.374 -5.621 -8.579 1.00 96.94 85 CYS A C 1
ATOM 679 O O . CYS A 1 85 ? 5.429 -4.391 -8.518 1.00 96.94 85 CYS A O 1
ATOM 681 N N . LEU A 1 86 ? 6.374 -6.400 -8.162 1.00 96.38 86 LEU A N 1
ATOM 682 C CA . LEU A 1 86 ? 7.553 -5.880 -7.457 1.00 96.38 86 LEU A CA 1
ATOM 683 C C . LEU A 1 86 ? 8.258 -4.744 -8.223 1.00 96.38 86 LEU A C 1
ATOM 685 O O . LEU A 1 86 ? 8.581 -3.712 -7.651 1.00 96.38 86 LEU A O 1
ATOM 689 N N . ALA A 1 87 ? 8.426 -4.887 -9.541 1.00 96.19 87 ALA A N 1
ATOM 690 C CA . ALA A 1 87 ? 9.073 -3.862 -10.365 1.00 96.19 87 ALA A CA 1
ATOM 691 C C . ALA A 1 87 ? 8.307 -2.526 -10.393 1.00 96.19 87 ALA A C 1
ATOM 693 O O . ALA A 1 87 ? 8.920 -1.461 -10.354 1.00 96.19 87 ALA A O 1
ATOM 694 N N . CYS A 1 88 ? 6.970 -2.567 -10.460 1.00 96.19 88 CYS A N 1
ATOM 695 C CA . CYS A 1 88 ? 6.156 -1.353 -10.405 1.00 96.19 88 CYS A CA 1
ATOM 696 C C . CYS A 1 88 ? 6.128 -0.769 -8.989 1.00 96.19 88 CYS A C 1
ATOM 698 O O . CYS A 1 88 ? 6.154 0.449 -8.851 1.00 96.19 88 CYS A O 1
ATOM 700 N N . HIS A 1 89 ? 6.103 -1.620 -7.960 1.00 96.00 89 HIS A N 1
ATOM 701 C CA . HIS A 1 89 ? 6.160 -1.195 -6.564 1.00 96.00 89 HIS A CA 1
ATOM 702 C C . HIS A 1 89 ? 7.456 -0.427 -6.275 1.00 96.00 89 HIS A C 1
ATOM 704 O O . HIS A 1 89 ? 7.412 0.718 -5.836 1.00 96.00 89 HIS A O 1
ATOM 710 N N . ASN A 1 90 ? 8.609 -1.012 -6.608 1.00 95.56 90 ASN A N 1
ATOM 711 C CA . ASN A 1 90 ? 9.907 -0.369 -6.400 1.00 95.56 90 ASN A CA 1
ATOM 712 C C . ASN A 1 90 ? 10.015 0.934 -7.196 1.00 95.56 90 ASN A C 1
ATOM 714 O O . ASN A 1 90 ? 10.449 1.947 -6.664 1.00 95.56 90 ASN A O 1
ATOM 718 N N . TRP A 1 91 ? 9.541 0.951 -8.446 1.00 95.88 91 TRP A N 1
ATOM 719 C CA . TRP A 1 91 ? 9.533 2.178 -9.242 1.00 95.88 91 TRP A CA 1
ATOM 720 C C . TRP A 1 91 ? 8.715 3.302 -8.592 1.00 95.88 91 TRP A C 1
ATOM 722 O O . TRP A 1 91 ? 9.180 4.442 -8.572 1.00 95.88 91 TRP A O 1
ATOM 732 N N . LEU A 1 92 ? 7.539 2.995 -8.029 1.00 94.75 92 LEU A N 1
ATOM 733 C CA . LEU A 1 92 ? 6.717 3.983 -7.322 1.00 94.75 92 LEU A CA 1
ATOM 734 C C . LEU A 1 92 ? 7.446 4.599 -6.122 1.00 94.75 92 LEU A C 1
ATOM 736 O O . LEU A 1 92 ? 7.256 5.784 -5.843 1.00 94.75 92 LEU A O 1
ATOM 740 N N . ASP A 1 93 ? 8.243 3.815 -5.400 1.00 92.19 93 ASP A N 1
ATOM 741 C CA . ASP A 1 93 ? 8.866 4.243 -4.146 1.00 92.19 93 ASP A CA 1
ATOM 742 C C . ASP A 1 93 ? 10.258 4.851 -4.316 1.00 92.19 93 ASP A C 1
ATOM 744 O O . ASP A 1 93 ? 10.601 5.784 -3.590 1.00 92.19 93 ASP A O 1
ATOM 748 N N . GLU A 1 94 ? 11.033 4.371 -5.284 1.00 94.19 94 GLU A N 1
ATOM 749 C CA . GLU A 1 94 ? 12.461 4.682 -5.399 1.00 94.19 94 GLU A CA 1
ATOM 750 C C . GLU A 1 94 ? 12.773 5.723 -6.480 1.00 94.19 94 GLU A C 1
ATOM 752 O O . GLU A 1 94 ? 13.861 6.296 -6.474 1.00 94.19 94 GLU A O 1
ATOM 757 N N . THR A 1 95 ? 11.842 6.003 -7.403 1.00 94.81 95 THR A N 1
ATOM 758 C CA . THR A 1 95 ? 12.101 6.926 -8.522 1.00 94.81 95 THR A CA 1
ATOM 759 C C . THR A 1 95 ? 11.363 8.262 -8.388 1.00 94.81 95 THR A C 1
ATOM 761 O O . THR A 1 95 ? 10.201 8.294 -7.965 1.00 94.81 95 THR A O 1
ATOM 764 N N . PRO A 1 96 ? 11.977 9.388 -8.801 1.00 94.56 96 PRO A N 1
ATOM 765 C CA . PRO A 1 96 ? 11.297 10.682 -8.860 1.00 94.56 96 PRO A CA 1
ATOM 766 C C . PRO A 1 96 ? 10.040 10.669 -9.742 1.00 94.56 96 PRO A C 1
ATOM 768 O O . PRO A 1 96 ? 9.053 11.339 -9.436 1.00 94.56 96 PRO A O 1
ATOM 771 N N . GLU A 1 97 ? 10.052 9.916 -10.842 1.00 94.00 97 GLU A N 1
ATOM 772 C CA . GLU A 1 97 ? 8.903 9.723 -11.732 1.00 94.00 97 GLU A CA 1
ATOM 773 C C . GLU A 1 97 ? 7.766 9.001 -11.010 1.00 94.00 97 GLU A C 1
ATOM 775 O O . GLU A 1 97 ? 6.630 9.469 -11.052 1.00 94.00 97 GLU A O 1
ATOM 780 N N . GLY A 1 98 ? 8.071 7.920 -10.289 1.00 93.00 98 GLY A N 1
ATOM 781 C CA . GLY A 1 98 ? 7.098 7.178 -9.490 1.00 93.00 98 GLY A CA 1
ATOM 782 C C . GLY A 1 98 ? 6.477 8.022 -8.382 1.00 93.00 98 GLY A C 1
ATOM 783 O O . GLY A 1 98 ? 5.258 8.031 -8.206 1.00 93.00 98 GLY A O 1
ATOM 784 N N . ILE A 1 99 ? 7.290 8.824 -7.691 1.00 90.75 99 ILE A N 1
ATOM 785 C CA . ILE A 1 99 ? 6.810 9.763 -6.669 1.00 90.75 99 ILE A CA 1
ATOM 786 C C . ILE A 1 99 ? 5.877 10.819 -7.284 1.00 90.75 99 ILE A C 1
ATOM 788 O O . ILE A 1 99 ? 4.847 11.141 -6.690 1.00 90.75 99 ILE A O 1
ATOM 792 N N . ARG A 1 100 ? 6.201 11.349 -8.471 1.00 91.44 100 ARG A N 1
ATOM 793 C CA . ARG A 1 100 ? 5.331 12.290 -9.202 1.00 91.44 100 ARG A CA 1
ATOM 794 C C . ARG A 1 100 ? 4.031 11.629 -9.654 1.00 91.44 100 ARG A C 1
ATOM 796 O O . ARG A 1 100 ? 2.967 12.212 -9.471 1.00 91.44 100 ARG A O 1
ATOM 803 N N . TYR A 1 101 ? 4.103 10.403 -10.158 1.00 90.75 101 TYR A N 1
ATOM 804 C CA . TYR A 1 101 ? 2.935 9.630 -10.571 1.00 90.75 101 TYR A CA 1
ATOM 805 C C . TYR A 1 101 ? 1.966 9.379 -9.406 1.00 90.75 101 TYR A C 1
ATOM 807 O O . TYR A 1 101 ? 0.761 9.577 -9.552 1.00 90.75 101 TYR A O 1
ATOM 815 N N . LYS A 1 102 ? 2.479 9.062 -8.205 1.00 89.25 102 LYS A N 1
ATOM 816 C CA . LYS A 1 102 ? 1.648 8.950 -6.991 1.00 89.25 102 LYS A CA 1
ATOM 817 C C . LYS A 1 102 ? 0.857 10.228 -6.686 1.00 89.25 102 LYS A C 1
ATOM 819 O O . LYS A 1 102 ? -0.272 10.141 -6.215 1.00 89.25 102 LYS A O 1
ATOM 824 N N . ARG A 1 103 ? 1.422 11.409 -6.966 1.00 84.25 103 ARG A N 1
ATOM 825 C CA . ARG A 1 103 ? 0.729 12.698 -6.775 1.00 84.25 103 ARG A CA 1
ATOM 826 C C . ARG A 1 103 ? -0.385 12.898 -7.801 1.00 84.25 103 ARG A C 1
ATOM 828 O O . ARG A 1 103 ? -1.485 13.266 -7.413 1.00 84.25 103 ARG A O 1
ATOM 835 N N . GLN A 1 104 ? -0.131 12.574 -9.067 1.00 85.31 104 GLN A N 1
ATOM 836 C CA . GLN A 1 104 ? -1.137 12.671 -10.132 1.00 85.31 104 GLN A CA 1
ATOM 837 C C . GLN A 1 104 ? -2.354 11.780 -9.860 1.00 85.31 104 GLN A C 1
ATOM 839 O O . GLN A 1 104 ? -3.488 12.223 -10.013 1.00 85.31 104 GLN A O 1
ATOM 844 N N . LEU A 1 105 ? -2.130 10.551 -9.382 1.00 80.75 105 LEU A N 1
ATOM 845 C CA . LEU A 1 105 ? -3.216 9.640 -9.001 1.00 80.75 105 LEU A CA 1
ATOM 846 C C . LEU A 1 105 ? -4.101 10.180 -7.869 1.00 80.75 105 LEU A C 1
ATOM 848 O O . LEU A 1 105 ? -5.237 9.739 -7.736 1.00 80.75 105 LEU A O 1
ATOM 852 N N . LYS A 1 106 ? -3.583 11.100 -7.051 1.00 70.94 106 LYS A N 1
ATOM 853 C CA . LYS A 1 106 ? -4.321 11.731 -5.956 1.00 70.94 106 LYS A CA 1
ATOM 854 C C . LYS A 1 106 ? -5.118 12.958 -6.409 1.00 70.94 106 LYS A C 1
ATOM 856 O O . LYS A 1 106 ? -6.127 13.270 -5.798 1.00 70.94 106 LYS A O 1
ATOM 861 N N . GLU A 1 107 ? -4.643 13.667 -7.428 1.00 61.34 107 GLU A N 1
ATOM 862 C CA . GLU A 1 107 ? -5.295 14.873 -7.961 1.00 61.34 107 GLU A CA 1
ATOM 863 C C . GLU A 1 107 ? -6.376 14.548 -9.004 1.00 61.34 107 GLU A C 1
ATOM 865 O O . GLU A 1 107 ? -7.264 15.363 -9.235 1.00 61.34 107 GLU A O 1
ATOM 870 N N . GLY A 1 108 ? -6.305 13.370 -9.631 1.00 52.34 108 GLY A N 1
ATOM 871 C CA . GLY A 1 108 ? -7.253 12.909 -10.651 1.00 52.34 108 GLY A CA 1
ATOM 872 C C . GLY A 1 108 ? -8.345 11.946 -10.168 1.00 52.34 108 GLY A C 1
ATOM 873 O O . GLY A 1 108 ? -9.022 11.369 -11.018 1.00 52.34 108 GLY A O 1
ATOM 874 N N . ALA A 1 109 ? -8.485 11.730 -8.856 1.00 45.59 109 ALA A N 1
ATOM 875 C CA . ALA A 1 109 ? -9.515 10.894 -8.226 1.00 45.59 109 ALA A CA 1
ATOM 876 C C . ALA A 1 109 ? -10.441 11.755 -7.359 1.00 45.59 109 ALA A C 1
ATOM 878 O O . ALA A 1 109 ? -11.659 11.475 -7.358 1.00 45.59 109 ALA A O 1
#